Protein AF-A0A1I9NHV8-F1 (afdb_monomer)

Structure (mmCIF, N/CA/C/O backbone):
data_AF-A0A1I9NHV8-F1
#
_entry.id   AF-A0A1I9NHV8-F1
#
loop_
_atom_site.group_PDB
_atom_site.id
_atom_site.type_symbol
_atom_site.label_atom_id
_atom_site.label_alt_id
_atom_site.label_comp_id
_atom_site.label_asym_id
_atom_site.label_entity_id
_atom_site.label_seq_id
_atom_site.pdbx_PDB_ins_code
_atom_site.Cartn_x
_atom_site.Cartn_y
_atom_site.Cartn_z
_atom_site.occupancy
_atom_site.B_iso_or_equiv
_atom_site.auth_seq_id
_atom_site.auth_comp_id
_atom_site.auth_asym_id
_atom_site.auth_atom_id
_atom_site.pdbx_PDB_model_num
ATOM 1 N N . GLY A 1 1 ? 28.328 -26.849 -12.589 1.00 44.84 1 GLY A N 1
ATOM 2 C CA . GLY A 1 1 ? 27.613 -25.990 -13.541 1.00 44.84 1 GLY A CA 1
ATOM 3 C C . GLY A 1 1 ? 27.416 -24.682 -12.841 1.00 44.84 1 GLY A C 1
ATOM 4 O O . GLY A 1 1 ? 26.556 -24.616 -11.969 1.00 44.84 1 GLY A O 1
ATOM 5 N N . ASP A 1 2 ? 28.302 -23.733 -13.110 1.00 51.06 2 ASP A N 1
ATOM 6 C CA . ASP A 1 2 ? 28.296 -22.443 -12.433 1.00 51.06 2 ASP A CA 1
ATOM 7 C C . ASP A 1 2 ? 27.006 -21.713 -12.785 1.00 51.06 2 ASP A C 1
ATOM 9 O O . ASP A 1 2 ? 26.638 -21.588 -13.952 1.00 51.06 2 ASP A O 1
ATOM 13 N N . LYS A 1 3 ? 26.263 -21.304 -11.756 1.00 58.44 3 LYS A N 1
ATOM 14 C CA . LYS A 1 3 ? 25.125 -20.414 -11.947 1.00 58.44 3 LYS A CA 1
ATOM 15 C C . LYS A 1 3 ? 25.709 -19.053 -12.309 1.00 58.44 3 LYS A C 1
ATOM 17 O O . LYS A 1 3 ? 26.267 -18.389 -11.441 1.00 58.44 3 LYS A O 1
ATOM 22 N N . GLU A 1 4 ? 25.606 -18.659 -13.573 1.00 59.12 4 GLU A N 1
ATOM 23 C CA . GLU A 1 4 ? 25.822 -17.269 -13.965 1.00 59.12 4 GLU A CA 1
ATOM 24 C C . GLU A 1 4 ? 24.755 -16.414 -13.278 1.00 59.12 4 GLU A C 1
ATOM 26 O O . GLU A 1 4 ? 23.557 -16.538 -13.538 1.00 59.12 4 GLU A O 1
ATOM 31 N N .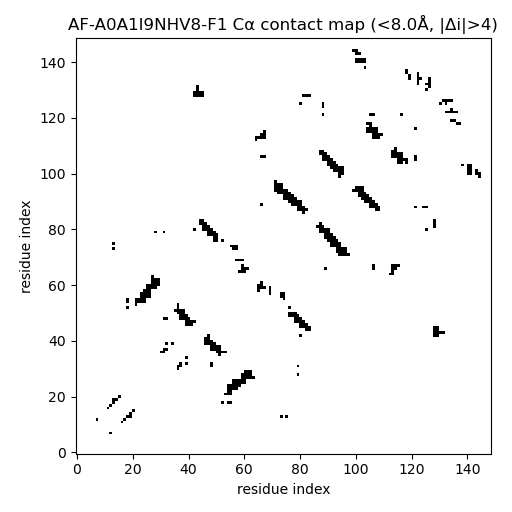 TYR A 1 5 ? 25.193 -15.574 -12.347 1.00 57.69 5 TYR A N 1
ATOM 32 C CA . TYR A 1 5 ? 24.363 -14.525 -11.780 1.00 57.69 5 TYR A CA 1
ATOM 33 C C . TYR A 1 5 ? 24.512 -13.297 -12.675 1.00 57.69 5 TYR A C 1
ATOM 35 O O . TYR A 1 5 ? 25.587 -12.708 -12.745 1.00 57.69 5 TYR A O 1
ATOM 43 N N . SER A 1 6 ? 23.444 -12.918 -13.375 1.00 62.12 6 SER A N 1
ATOM 44 C CA . SER A 1 6 ? 23.404 -11.675 -14.144 1.00 62.12 6 SER A CA 1
ATOM 45 C C . SER A 1 6 ? 22.888 -10.539 -13.266 1.00 62.12 6 SER A C 1
ATOM 47 O O . SER A 1 6 ? 21.762 -10.599 -12.766 1.00 62.12 6 SER A O 1
ATOM 49 N N . GLU A 1 7 ? 23.683 -9.485 -13.108 1.00 62.94 7 GLU A N 1
ATOM 50 C CA . GLU A 1 7 ? 23.204 -8.228 -12.544 1.00 62.94 7 GLU A CA 1
ATOM 51 C C . GLU A 1 7 ? 22.209 -7.579 -13.517 1.00 62.94 7 GLU A C 1
ATOM 53 O O . GLU A 1 7 ? 22.398 -7.585 -14.734 1.00 62.94 7 GLU A O 1
ATOM 58 N N . SER A 1 8 ? 21.103 -7.053 -13.003 1.00 64.69 8 SER A N 1
ATOM 59 C CA . SER A 1 8 ? 20.093 -6.365 -13.807 1.00 64.69 8 SER A CA 1
ATOM 60 C C . SER A 1 8 ? 19.647 -5.110 -13.085 1.00 64.69 8 SER A C 1
ATOM 62 O O . SER A 1 8 ? 19.448 -5.117 -11.870 1.00 64.69 8 SER A O 1
ATOM 64 N N . LYS A 1 9 ? 19.457 -4.029 -13.845 1.00 77.88 9 LYS A N 1
ATOM 65 C CA . LYS A 1 9 ? 18.882 -2.798 -13.303 1.00 77.88 9 LYS A CA 1
ATOM 66 C C . LYS A 1 9 ? 17.484 -3.085 -12.768 1.00 77.88 9 LYS A C 1
ATOM 68 O O . LYS A 1 9 ? 16.738 -3.882 -13.345 1.00 77.88 9 LYS A O 1
ATOM 73 N N . PHE A 1 10 ? 17.118 -2.420 -11.676 1.00 78.25 10 PHE A N 1
ATOM 74 C CA . PHE A 1 10 ? 15.834 -2.655 -11.026 1.00 78.25 10 PHE A CA 1
ATOM 75 C C . PHE A 1 10 ? 14.656 -2.413 -11.978 1.00 78.25 10 PHE A C 1
ATOM 77 O O . PHE A 1 10 ? 13.664 -3.139 -11.969 1.00 78.25 10 PHE A O 1
ATOM 84 N N . GLU A 1 11 ? 14.781 -1.415 -12.849 1.00 75.69 11 GLU A N 1
ATOM 85 C CA . GLU A 1 11 ? 13.777 -1.085 -13.846 1.00 75.69 11 GLU A CA 1
ATOM 86 C C . GLU A 1 11 ? 13.528 -2.237 -14.820 1.00 75.69 11 GLU A C 1
ATOM 88 O O . GLU A 1 11 ? 12.371 -2.481 -15.158 1.00 75.69 11 GLU A O 1
ATOM 93 N N . THR A 1 12 ? 14.582 -2.954 -15.218 1.00 81.69 12 THR A N 1
ATOM 94 C CA . THR A 1 12 ? 14.495 -4.149 -16.065 1.00 81.69 12 THR A CA 1
ATOM 95 C C . THR A 1 12 ? 13.815 -5.284 -15.308 1.00 81.69 12 THR A C 1
ATOM 97 O O . THR A 1 12 ? 12.852 -5.859 -15.806 1.00 81.69 12 THR A O 1
ATOM 100 N N . TYR A 1 13 ? 14.228 -5.553 -14.065 1.00 83.88 13 TYR A N 1
ATOM 101 C CA . TYR A 1 13 ? 13.594 -6.577 -13.224 1.00 83.88 13 TYR A CA 1
ATOM 102 C C . TYR A 1 13 ? 12.087 -6.333 -13.038 1.00 83.88 13 TYR A C 1
ATOM 104 O O . TYR A 1 13 ? 11.277 -7.261 -13.114 1.00 83.88 13 TYR A O 1
ATOM 112 N N . TYR A 1 14 ? 11.697 -5.077 -12.826 1.00 87.50 14 TYR A N 1
ATOM 113 C CA . TYR A 1 14 ? 10.305 -4.696 -12.628 1.00 87.50 14 TYR A CA 1
ATOM 114 C C . TYR A 1 14 ? 9.412 -5.097 -13.811 1.00 87.50 14 TYR A C 1
ATOM 116 O O . TYR A 1 14 ? 8.363 -5.715 -13.619 1.00 87.50 14 TYR A O 1
ATOM 124 N N . ASP A 1 15 ? 9.831 -4.751 -15.029 1.00 86.56 15 ASP A N 1
ATOM 125 C CA . ASP A 1 15 ? 9.030 -4.936 -16.239 1.00 86.56 15 ASP A CA 1
ATOM 126 C C . ASP A 1 15 ? 9.208 -6.335 -16.860 1.00 86.56 15 ASP A C 1
ATOM 128 O O . ASP A 1 15 ? 8.247 -6.905 -17.378 1.00 86.56 15 ASP A O 1
ATOM 132 N N . GLU A 1 16 ? 10.400 -6.928 -16.768 1.00 87.31 16 GLU A N 1
ATOM 133 C CA . GLU A 1 16 ? 10.732 -8.192 -17.440 1.00 87.31 16 GLU A CA 1
ATOM 134 C C . GLU A 1 16 ? 10.619 -9.432 -16.552 1.00 87.31 16 GLU A C 1
ATOM 136 O O . GLU A 1 16 ? 10.584 -10.547 -17.077 1.00 87.31 16 GLU A O 1
ATOM 141 N N . VAL A 1 17 ? 10.538 -9.265 -15.228 1.00 85.81 17 VAL A N 1
ATOM 142 C CA . VAL A 1 17 ? 10.431 -10.382 -14.279 1.00 85.81 17 VAL A CA 1
ATOM 143 C C . VAL A 1 17 ? 9.173 -10.251 -13.429 1.00 85.81 17 VAL A C 1
ATOM 145 O O . VAL A 1 17 ? 8.280 -11.089 -13.534 1.00 85.81 17 VAL A O 1
ATOM 148 N N . LEU A 1 18 ? 9.057 -9.191 -12.622 1.00 85.56 18 LEU A N 1
ATOM 149 C CA . LEU A 1 18 ? 7.967 -9.059 -11.647 1.00 85.56 18 LEU A CA 1
ATOM 150 C C . LEU A 1 18 ? 6.590 -8.899 -12.315 1.00 85.56 18 LEU A C 1
ATOM 152 O O . LEU A 1 18 ? 5.616 -9.557 -11.929 1.00 85.56 18 LEU A O 1
ATOM 156 N N . PHE A 1 19 ? 6.512 -8.040 -13.334 1.00 91.38 19 PHE A N 1
ATOM 157 C CA . PHE A 1 19 ? 5.280 -7.745 -14.068 1.00 91.38 19 PHE A CA 1
ATOM 158 C C . PHE A 1 19 ? 5.332 -8.143 -15.546 1.00 91.38 19 PHE A C 1
ATOM 160 O O . PHE A 1 19 ? 4.571 -7.611 -16.357 1.00 91.38 19 PHE A O 1
ATOM 167 N N . LYS A 1 20 ? 6.177 -9.120 -15.898 1.00 92.62 20 LYS A N 1
ATOM 168 C CA . LYS A 1 20 ? 6.313 -9.598 -17.278 1.00 92.62 20 LYS A CA 1
ATOM 169 C C . LYS A 1 20 ? 4.957 -9.960 -17.884 1.00 92.62 20 LYS A C 1
ATOM 171 O O . LYS A 1 20 ? 4.236 -10.801 -17.352 1.00 92.62 20 LYS A O 1
ATOM 176 N N . GLY A 1 21 ? 4.618 -9.325 -19.006 1.00 92.69 21 GLY A N 1
ATOM 177 C CA . GLY A 1 21 ? 3.370 -9.574 -19.738 1.00 92.69 21 GLY A CA 1
ATOM 178 C C . GLY A 1 21 ? 2.094 -9.097 -19.032 1.00 92.69 21 GLY A C 1
ATOM 179 O O . GLY A 1 21 ? 1.002 -9.312 -19.553 1.00 92.69 21 GLY A O 1
ATOM 180 N N . LYS A 1 22 ? 2.198 -8.439 -17.870 1.00 94.44 22 LYS A N 1
ATOM 181 C CA . LYS A 1 22 ? 1.045 -7.919 -17.13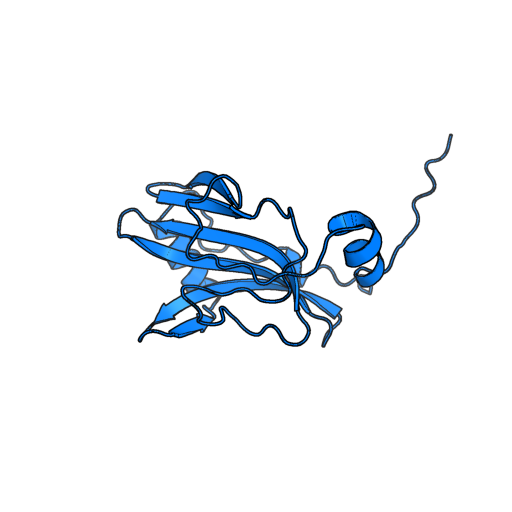2 1.00 94.44 22 LYS A CA 1
ATOM 182 C C . LYS A 1 22 ? 0.697 -6.509 -17.603 1.00 94.44 22 LYS A C 1
ATOM 184 O O . LYS A 1 22 ? 1.554 -5.639 -17.733 1.00 94.44 22 LYS A O 1
ATOM 189 N N . SER A 1 23 ? -0.592 -6.262 -17.810 1.00 94.38 23 SER A N 1
ATOM 190 C CA . SER A 1 23 ? -1.110 -4.934 -18.153 1.00 94.38 23 SER A CA 1
ATOM 191 C C . SER A 1 23 ? -1.008 -3.967 -16.971 1.00 94.38 23 SER A C 1
ATOM 193 O O . SER A 1 23 ? -1.249 -4.372 -15.830 1.00 94.38 23 SER A O 1
ATOM 195 N N . ALA A 1 24 ? -0.753 -2.689 -17.251 1.00 94.62 24 ALA A N 1
ATOM 196 C CA . ALA A 1 24 ? -0.866 -1.627 -16.257 1.00 94.62 24 ALA A CA 1
ATOM 197 C C . ALA A 1 24 ? -2.343 -1.316 -15.956 1.00 94.62 24 ALA A C 1
ATOM 199 O O . ALA A 1 24 ? -3.126 -1.120 -16.885 1.00 94.62 24 ALA A O 1
ATOM 200 N N . LYS A 1 25 ? -2.728 -1.281 -14.676 1.00 95.62 25 LYS A N 1
ATOM 201 C CA . LYS A 1 25 ? -4.090 -0.950 -14.221 1.00 95.62 25 LYS A CA 1
ATOM 202 C C . LYS A 1 25 ? -4.048 -0.181 -12.904 1.00 95.62 25 LYS A C 1
ATOM 204 O O . LYS A 1 25 ? -3.107 -0.326 -12.126 1.00 95.62 25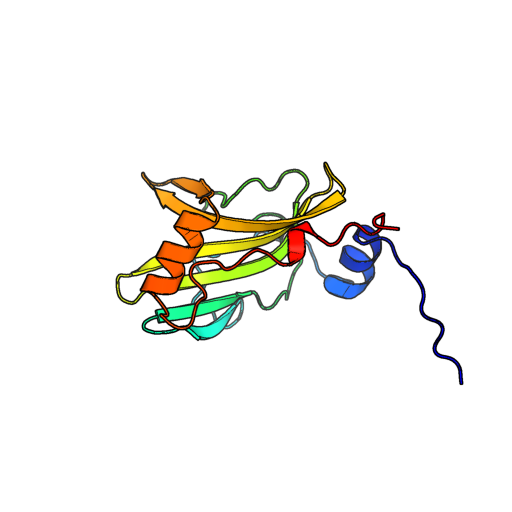 LYS A O 1
ATOM 209 N N . GLU A 1 26 ? -5.086 0.599 -12.639 1.00 96.00 26 GLU A N 1
ATOM 210 C CA . GLU A 1 26 ? -5.282 1.215 -11.328 1.00 96.00 26 GLU A CA 1
ATOM 211 C C . GLU A 1 26 ? -5.688 0.143 -10.309 1.00 96.00 26 GLU A C 1
ATOM 213 O O . GLU A 1 26 ? -6.521 -0.719 -10.599 1.00 96.00 26 GLU A O 1
ATOM 218 N N . LEU A 1 27 ? -5.092 0.190 -9.118 1.00 97.19 27 LEU A N 1
ATOM 219 C CA . LEU A 1 27 ? -5.446 -0.674 -7.998 1.00 97.19 27 LEU A CA 1
ATOM 220 C C . LEU A 1 27 ? -6.287 0.113 -6.994 1.00 97.19 27 LEU A C 1
ATOM 222 O O . LEU A 1 27 ? -5.781 1.031 -6.354 1.00 97.19 27 LEU A O 1
ATOM 226 N N . ASP A 1 28 ? -7.548 -0.277 -6.825 1.00 97.38 28 ASP A N 1
ATOM 227 C CA . ASP A 1 28 ? -8.422 0.252 -5.777 1.00 97.38 28 ASP A CA 1
ATOM 228 C C . ASP A 1 28 ? -8.309 -0.609 -4.512 1.00 97.38 28 ASP A C 1
ATOM 230 O O . ASP A 1 28 ? -8.918 -1.674 -4.404 1.00 97.38 28 ASP A O 1
ATOM 234 N N . VAL A 1 29 ? -7.506 -0.150 -3.553 1.00 97.69 29 VAL A N 1
ATOM 235 C CA . VAL A 1 29 ? -7.275 -0.820 -2.270 1.00 97.69 29 VAL A CA 1
ATOM 236 C C . VAL A 1 29 ? -8.466 -0.731 -1.324 1.00 97.69 29 VAL A C 1
ATOM 238 O O . VAL A 1 29 ? -8.442 -1.402 -0.301 1.00 97.69 29 VAL A O 1
ATOM 241 N N . SER A 1 30 ? -9.529 0.022 -1.641 1.00 97.25 30 SER A N 1
ATOM 242 C CA . SER A 1 30 ? -10.784 -0.071 -0.874 1.00 97.25 30 SER A CA 1
ATOM 243 C C . SER A 1 30 ? -11.452 -1.442 -1.024 1.00 97.25 30 SER A C 1
ATOM 245 O O . SER A 1 30 ? -12.174 -1.884 -0.137 1.00 97.25 30 SER A O 1
ATOM 247 N N . LYS A 1 31 ? -11.119 -2.171 -2.097 1.00 97.81 31 LYS A N 1
ATOM 248 C CA . LYS A 1 31 ? -11.552 -3.548 -2.362 1.00 97.81 31 LYS A CA 1
ATOM 249 C C . LYS A 1 31 ? -10.633 -4.588 -1.718 1.00 97.81 31 LYS A C 1
ATOM 251 O O . LYS A 1 31 ? -10.484 -5.683 -2.248 1.00 97.81 31 LYS A O 1
ATOM 256 N N . PHE A 1 32 ? -9.987 -4.261 -0.598 1.00 97.81 32 PHE A N 1
ATOM 257 C CA . PHE A 1 32 ? -9.023 -5.148 0.065 1.00 97.81 32 PHE A CA 1
ATOM 258 C C . PHE A 1 32 ? -9.615 -6.507 0.476 1.00 97.81 32 PHE A C 1
ATOM 260 O O . PHE A 1 32 ? -8.872 -7.471 0.629 1.00 97.81 32 PHE A O 1
ATOM 267 N N . GLU A 1 33 ? -10.938 -6.603 0.631 1.00 97.44 33 GLU A N 1
ATOM 268 C CA . GLU A 1 33 ? -11.632 -7.861 0.932 1.00 97.44 33 GLU A CA 1
ATOM 269 C C . GLU A 1 33 ? -11.906 -8.726 -0.304 1.00 97.44 33 GLU A C 1
ATOM 271 O O . GLU A 1 33 ? -12.299 -9.879 -0.144 1.00 97.44 33 GLU A O 1
ATOM 276 N N . ASP A 1 34 ? -11.693 -8.213 -1.523 1.00 97.88 34 ASP A N 1
ATOM 277 C CA . ASP A 1 34 ? -11.854 -8.985 -2.754 1.00 97.88 34 ASP A CA 1
ATOM 278 C C . ASP A 1 34 ? -10.738 -10.042 -2.852 1.00 97.88 34 ASP A C 1
ATOM 280 O O . ASP A 1 34 ? -9.570 -9.700 -3.098 1.00 97.88 34 ASP A O 1
ATOM 284 N N . PRO A 1 35 ? -11.062 -11.341 -2.704 1.00 97.19 35 PRO A N 1
ATOM 285 C CA . PRO A 1 35 ? -10.064 -12.396 -2.742 1.00 97.19 35 PRO A CA 1
ATOM 286 C C . PRO A 1 35 ? -9.486 -12.597 -4.146 1.00 97.19 35 PRO A C 1
ATOM 288 O O . PRO A 1 35 ? -8.480 -13.291 -4.278 1.00 97.19 35 PRO A O 1
ATOM 291 N N . ALA A 1 36 ? -10.073 -12.026 -5.204 1.00 96.56 36 ALA A N 1
ATOM 292 C CA . ALA A 1 36 ? -9.455 -12.006 -6.526 1.00 96.56 36 ALA A CA 1
ATOM 293 C C . ALA A 1 36 ? -8.279 -11.019 -6.596 1.00 96.56 36 ALA A C 1
ATOM 295 O O . ALA A 1 36 ? -7.407 -11.183 -7.439 1.00 96.56 36 ALA A O 1
ATOM 296 N N . LEU A 1 37 ? -8.229 -10.023 -5.705 1.00 97.00 37 LEU A N 1
ATOM 297 C CA . LEU A 1 37 ? -7.205 -8.978 -5.702 1.00 97.00 37 LEU A CA 1
ATOM 298 C C . LEU A 1 37 ? -6.193 -9.139 -4.563 1.00 97.00 37 LEU A C 1
ATOM 300 O O . LEU A 1 37 ? -5.008 -8.862 -4.755 1.00 97.00 37 LEU A O 1
ATOM 304 N N . PHE A 1 38 ? -6.632 -9.595 -3.388 1.00 98.50 38 PHE A N 1
ATOM 305 C CA . PHE A 1 38 ? -5.806 -9.629 -2.182 1.00 98.50 38 PHE A CA 1
ATOM 306 C C . PHE A 1 38 ? -5.775 -11.007 -1.526 1.00 98.50 38 PHE A C 1
ATOM 308 O O . PHE A 1 38 ? -6.721 -11.791 -1.583 1.00 98.50 38 PHE A O 1
ATOM 315 N N . THR A 1 39 ? -4.661 -11.292 -0.859 1.00 98.19 39 THR A N 1
ATOM 316 C CA . THR A 1 39 ? -4.540 -12.397 0.092 1.00 98.19 39 THR A CA 1
ATOM 317 C C . THR A 1 39 ? -4.648 -11.832 1.501 1.00 98.19 39 THR A C 1
ATOM 319 O O . THR A 1 39 ? -3.865 -10.960 1.879 1.00 98.19 39 THR A O 1
ATOM 322 N N . SER A 1 40 ? -5.602 -12.330 2.286 1.00 98.12 40 SER A N 1
ATOM 323 C CA . SER A 1 40 ? -5.769 -11.939 3.686 1.00 98.12 40 SER A CA 1
ATOM 324 C C . SER A 1 40 ? -4.960 -12.833 4.622 1.00 98.12 40 SER A C 1
ATOM 326 O O . SER A 1 40 ? -4.928 -14.050 4.441 1.00 98.12 40 SER A O 1
ATOM 328 N N . ALA A 1 41 ? -4.407 -12.257 5.681 1.00 98.00 41 ALA A N 1
ATOM 329 C CA . ALA A 1 41 ? -3.834 -12.986 6.803 1.00 98.00 41 ALA A CA 1
ATOM 330 C C . ALA A 1 41 ? -4.142 -12.265 8.121 1.00 98.00 41 ALA A C 1
ATOM 332 O O . ALA A 1 41 ? -4.413 -11.062 8.139 1.00 98.00 41 ALA A O 1
ATOM 333 N N . ASN A 1 42 ? -4.083 -12.997 9.232 1.00 97.44 42 ASN A N 1
ATOM 334 C CA . ASN A 1 42 ? -4.206 -12.393 10.556 1.00 97.44 42 ASN A CA 1
ATOM 335 C C . ASN A 1 42 ? -3.023 -11.449 10.820 1.00 97.44 42 ASN A C 1
ATOM 337 O O . ASN A 1 42 ? -1.900 -11.697 10.364 1.00 97.44 42 ASN A O 1
ATOM 341 N N . PHE A 1 43 ? -3.294 -10.368 11.546 1.00 96.94 43 PHE A N 1
ATOM 342 C CA . PHE A 1 43 ? -2.295 -9.395 11.979 1.00 96.94 43 PHE A CA 1
ATOM 343 C C . PHE A 1 43 ? -2.696 -8.857 13.353 1.00 96.94 43 PHE A C 1
ATOM 345 O O . PHE A 1 43 ? -3.558 -7.984 13.450 1.00 96.94 43 PHE A O 1
ATOM 352 N N . GLY A 1 44 ? -2.133 -9.445 14.412 1.00 95.75 44 GLY A N 1
ATOM 353 C CA . GLY A 1 44 ? -2.553 -9.198 15.789 1.00 95.75 44 GLY A CA 1
ATOM 354 C C . GLY A 1 44 ? -4.059 -9.366 15.986 1.00 95.75 44 GLY A C 1
ATOM 355 O O . GLY A 1 44 ? -4.622 -10.428 15.726 1.00 95.75 44 GLY A O 1
ATOM 356 N N . THR A 1 45 ? -4.712 -8.291 16.426 1.00 94.12 45 THR A N 1
ATOM 357 C CA . THR A 1 45 ? -6.173 -8.219 16.615 1.00 94.12 45 THR A CA 1
ATOM 358 C C . THR A 1 45 ? -6.949 -7.899 15.332 1.00 94.12 45 THR A C 1
ATOM 360 O O . THR A 1 45 ? -8.178 -7.923 15.335 1.00 94.12 45 THR A O 1
ATOM 363 N N . GLY A 1 46 ? -6.246 -7.576 14.246 1.00 95.19 46 GLY A N 1
ATOM 364 C CA . GLY A 1 46 ? -6.801 -7.191 12.956 1.00 95.19 46 GLY A CA 1
ATOM 365 C C . GLY A 1 46 ? -6.412 -8.140 11.819 1.00 95.19 46 GLY A C 1
ATOM 366 O O . GLY A 1 46 ? -6.115 -9.324 12.011 1.00 95.19 46 GLY A O 1
ATOM 367 N N . LYS A 1 47 ? -6.418 -7.606 10.596 1.00 97.81 47 LYS A N 1
ATOM 368 C CA . LYS A 1 47 ? -6.050 -8.326 9.370 1.00 97.81 47 LYS A CA 1
ATOM 369 C C . LYS A 1 47 ? -5.088 -7.515 8.514 1.00 97.81 47 LYS A C 1
ATOM 371 O O . LYS A 1 47 ? -5.151 -6.289 8.475 1.00 97.81 47 LYS A O 1
ATOM 376 N N . LYS A 1 48 ? -4.234 -8.223 7.780 1.00 97.94 48 LYS A N 1
ATOM 377 C CA . LYS A 1 48 ? -3.420 -7.679 6.690 1.00 97.94 48 LYS A CA 1
ATOM 378 C C . LYS A 1 48 ? -3.895 -8.256 5.362 1.00 97.94 48 LYS A C 1
ATOM 380 O O . LYS A 1 48 ? -4.167 -9.452 5.272 1.00 97.94 48 LYS A O 1
ATOM 385 N N . TYR A 1 49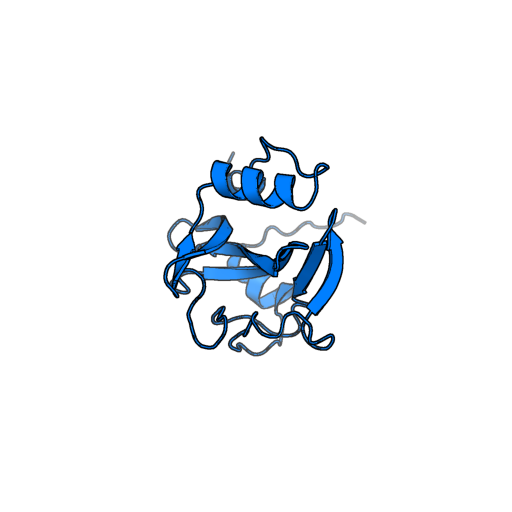 ? -3.961 -7.414 4.344 1.00 98.62 49 TYR A N 1
ATOM 386 C CA . TYR A 1 49 ? -4.373 -7.766 2.991 1.00 98.62 49 TYR A CA 1
ATOM 387 C C . TYR A 1 49 ? -3.260 -7.374 2.031 1.00 98.62 49 TYR A C 1
ATOM 389 O O . TYR A 1 49 ? -2.944 -6.195 1.902 1.00 98.62 49 TYR A O 1
ATOM 397 N N . THR A 1 50 ? -2.652 -8.354 1.374 1.00 98.31 50 THR A N 1
ATOM 398 C CA . THR A 1 50 ? -1.525 -8.144 0.457 1.00 98.31 50 THR A CA 1
ATOM 399 C C . THR A 1 50 ? -1.992 -8.332 -0.977 1.00 98.31 50 THR A C 1
ATOM 401 O O . THR A 1 50 ? -2.601 -9.356 -1.293 1.00 98.31 50 THR A O 1
ATOM 404 N N . PHE A 1 51 ? -1.726 -7.352 -1.842 1.00 97.69 51 PHE A N 1
ATOM 405 C CA . PHE A 1 51 ? -2.094 -7.424 -3.254 1.00 97.69 51 PHE A CA 1
ATOM 406 C C . PHE A 1 51 ? -1.410 -8.620 -3.932 1.00 97.69 51 PHE A C 1
ATOM 408 O O . PHE A 1 51 ? -0.208 -8.834 -3.781 1.00 97.69 51 PHE A O 1
ATOM 415 N N . LYS A 1 52 ? -2.163 -9.392 -4.721 1.00 95.81 52 LYS A N 1
ATOM 416 C CA . LYS A 1 52 ? -1.672 -10.609 -5.394 1.00 95.81 52 LYS A CA 1
ATOM 417 C C . LYS A 1 52 ? -0.727 -10.346 -6.564 1.00 95.81 52 LYS A C 1
ATOM 419 O O . LYS A 1 52 ? -0.102 -11.272 -7.073 1.00 95.81 52 LYS A O 1
ATOM 424 N N . LYS A 1 53 ? -0.573 -9.079 -6.965 1.00 93.56 53 LYS A N 1
ATOM 425 C CA . LYS A 1 53 ? 0.303 -8.658 -8.071 1.00 93.56 53 LYS A CA 1
ATOM 426 C C . LYS A 1 53 ? -0.142 -9.221 -9.418 1.00 93.56 53 LYS A C 1
ATOM 428 O O . LYS A 1 53 ? 0.679 -9.347 -10.321 1.00 93.56 53 LYS A O 1
ATOM 433 N N . ASP A 1 54 ? -1.430 -9.513 -9.591 1.00 92.25 54 ASP A N 1
ATOM 434 C CA . ASP A 1 54 ? -1.987 -10.069 -10.836 1.00 92.25 54 ASP A CA 1
ATOM 435 C C . ASP A 1 54 ? -1.920 -9.089 -12.022 1.00 92.25 54 ASP A C 1
ATOM 437 O O . ASP A 1 54 ? -1.991 -9.489 -13.183 1.00 92.25 54 ASP A O 1
ATOM 441 N N . PHE A 1 55 ? -1.704 -7.802 -11.750 1.00 95.00 55 PHE A N 1
ATOM 442 C CA . PHE A 1 55 ? -1.437 -6.766 -12.744 1.00 95.00 55 PHE A CA 1
ATOM 443 C C . PHE A 1 55 ? -0.426 -5.743 -12.217 1.00 95.00 55 PHE A C 1
ATOM 445 O O . PHE A 1 55 ? -0.188 -5.676 -11.013 1.00 95.00 55 PHE A O 1
ATOM 452 N N . LYS A 1 56 ? 0.142 -4.930 -13.115 1.00 95.00 56 LYS A N 1
ATOM 453 C CA . LYS A 1 56 ? 1.077 -3.845 -12.780 1.00 95.00 56 LYS A CA 1
ATOM 454 C C . LYS A 1 56 ? 0.300 -2.622 -12.271 1.00 95.00 56 LYS A C 1
ATOM 456 O O . LYS A 1 56 ? -0.437 -2.036 -13.068 1.00 95.00 56 LYS A O 1
ATOM 461 N N . PRO A 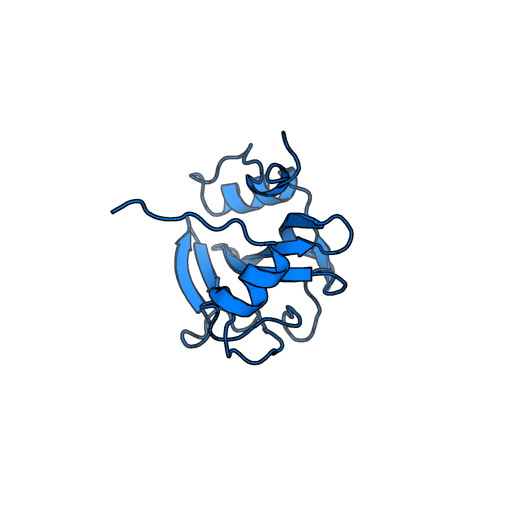1 57 ? 0.428 -2.202 -11.001 1.00 95.06 57 PRO A N 1
ATOM 462 C CA . PRO A 1 57 ? -0.286 -1.024 -10.520 1.00 95.06 57 PRO A CA 1
ATOM 463 C C . PRO A 1 57 ? 0.275 0.241 -11.178 1.00 95.06 57 PRO A C 1
ATOM 465 O O . PRO A 1 57 ? 1.461 0.537 -11.040 1.00 95.06 57 PRO A O 1
ATOM 468 N N . SER A 1 58 ? -0.559 0.990 -11.898 1.00 93.62 58 SER A N 1
ATOM 469 C CA . SER A 1 58 ? -0.206 2.326 -12.405 1.00 93.62 58 SER A CA 1
ATOM 470 C C . SER A 1 58 ? -0.447 3.412 -11.358 1.00 93.62 58 SER A C 1
ATOM 472 O O . SER A 1 58 ? 0.270 4.409 -11.317 1.00 93.62 58 SER A O 1
ATOM 474 N N . LYS A 1 59 ? -1.460 3.207 -10.511 1.00 95.50 59 LYS A N 1
ATOM 475 C CA . LYS A 1 59 ? -1.849 4.058 -9.387 1.00 95.50 59 LYS A CA 1
ATOM 476 C C . LYS A 1 59 ? -2.450 3.202 -8.285 1.00 95.50 59 LYS A C 1
ATOM 478 O O . LYS A 1 59 ? -3.036 2.156 -8.572 1.00 95.50 59 LYS A O 1
ATOM 483 N N . VAL A 1 60 ? -2.354 3.685 -7.052 1.00 97.12 60 VAL A N 1
ATOM 484 C CA . VAL A 1 60 ? -3.056 3.109 -5.906 1.00 97.12 60 VAL A CA 1
ATOM 485 C C . VAL A 1 60 ? -4.110 4.100 -5.436 1.00 97.12 60 VAL A C 1
ATOM 487 O O . VAL A 1 60 ? -3.802 5.254 -5.141 1.00 97.12 60 VAL A O 1
ATOM 490 N N . LEU A 1 61 ? -5.358 3.649 -5.404 1.00 96.56 61 LEU A N 1
ATOM 491 C CA . LEU A 1 61 ? -6.526 4.429 -5.027 1.00 96.56 61 LEU A CA 1
ATOM 492 C C . LEU A 1 61 ? -7.216 3.780 -3.834 1.00 96.56 61 LEU A C 1
ATOM 494 O O . LEU A 1 61 ? -7.199 2.565 -3.703 1.00 96.56 61 LEU A O 1
ATOM 498 N N . PHE A 1 62 ? -7.900 4.565 -3.020 1.00 95.81 62 PHE A N 1
ATOM 499 C CA . PHE A 1 62 ? -8.888 4.077 -2.069 1.00 95.81 62 PHE A CA 1
ATOM 500 C C . PHE A 1 62 ? -10.154 4.902 -2.281 1.00 95.81 62 PHE A C 1
ATOM 502 O O . PHE A 1 62 ? -10.125 6.117 -2.085 1.00 95.81 62 PHE A O 1
ATOM 509 N N . GLU A 1 63 ? -11.238 4.276 -2.742 1.00 93.56 63 GLU A N 1
ATOM 510 C CA . GLU A 1 63 ? -12.500 4.970 -3.049 1.00 93.56 63 GLU A CA 1
ATOM 511 C C . GLU A 1 63 ? -12.285 6.195 -3.963 1.00 93.56 63 GLU A C 1
ATOM 513 O O . GLU A 1 63 ? -12.742 7.305 -3.691 1.00 93.56 63 GLU A O 1
ATOM 518 N N . LYS A 1 64 ? -11.551 5.991 -5.068 1.00 90.62 64 LYS A N 1
ATOM 519 C CA . LYS A 1 64 ? -11.168 7.015 -6.068 1.00 90.62 64 LYS A CA 1
ATOM 520 C C . LYS A 1 64 ? -10.169 8.080 -5.596 1.00 90.62 64 LYS A C 1
ATOM 522 O O . LYS A 1 64 ? -9.822 8.957 -6.383 1.00 90.62 64 LYS A O 1
ATOM 527 N N . LYS A 1 65 ? -9.676 8.019 -4.359 1.00 93.50 65 LYS A N 1
ATOM 528 C CA . LYS A 1 65 ? -8.658 8.949 -3.852 1.00 93.50 65 LYS A CA 1
ATOM 529 C C . LYS A 1 65 ? -7.282 8.335 -3.961 1.00 93.50 65 LYS A C 1
ATOM 531 O O . LYS A 1 65 ? -7.091 7.198 -3.547 1.00 93.50 65 LYS A O 1
ATOM 536 N N . GLU A 1 66 ? -6.326 9.089 -4.486 1.00 94.25 66 GLU A N 1
ATOM 537 C CA . GLU A 1 66 ? -4.946 8.621 -4.584 1.00 94.25 66 GLU A CA 1
ATOM 538 C C . GLU A 1 66 ? -4.353 8.388 -3.189 1.00 94.25 66 GLU A C 1
ATOM 540 O O . GLU A 1 66 ? -4.461 9.229 -2.293 1.00 94.25 66 GLU A O 1
ATOM 545 N N . VAL A 1 67 ? -3.726 7.225 -3.017 1.00 95.81 67 VAL A N 1
ATOM 546 C CA . VAL A 1 67 ? -2.903 6.915 -1.852 1.00 95.81 67 VAL A CA 1
ATOM 547 C C . VAL A 1 67 ? -1.451 7.152 -2.248 1.00 95.81 67 VAL A C 1
ATOM 549 O O . VAL A 1 67 ? -0.894 6.452 -3.096 1.00 95.81 67 VAL A O 1
ATOM 552 N N . GLY A 1 68 ? -0.834 8.162 -1.639 1.00 90.19 68 GLY A N 1
ATOM 553 C CA . GLY A 1 68 ? 0.526 8.573 -1.973 1.00 90.19 68 GLY A CA 1
ATOM 554 C C . GLY A 1 68 ? 0.633 9.322 -3.297 1.00 90.19 68 GLY A C 1
ATOM 555 O O . GLY A 1 68 ? -0.327 9.914 -3.782 1.00 90.19 68 GLY A O 1
ATOM 556 N N . LYS A 1 69 ? 1.851 9.363 -3.846 1.00 79.12 69 LYS A N 1
ATOM 557 C CA . LYS A 1 69 ? 2.164 10.091 -5.080 1.00 79.12 69 LYS A CA 1
ATOM 558 C C . LYS A 1 69 ? 2.578 9.088 -6.159 1.00 79.12 69 LYS A C 1
ATOM 560 O O . LYS A 1 69 ? 3.638 8.484 -6.011 1.00 79.12 69 LYS A O 1
ATOM 565 N N . PRO A 1 70 ? 1.791 8.912 -7.233 1.00 74.31 70 PRO A N 1
ATOM 566 C CA . PRO A 1 70 ? 2.095 7.923 -8.270 1.00 74.31 70 PRO A CA 1
ATOM 567 C C . PRO A 1 70 ? 3.265 8.339 -9.172 1.00 74.31 70 PRO A C 1
ATOM 569 O O . PRO A 1 70 ? 3.892 7.497 -9.813 1.00 74.31 70 PRO A O 1
ATOM 572 N N . ASN A 1 71 ? 3.580 9.637 -9.233 1.00 80.62 71 ASN A N 1
ATOM 573 C CA . ASN A 1 71 ? 4.649 10.147 -10.085 1.00 80.62 71 ASN A CA 1
ATOM 574 C C . ASN A 1 71 ? 5.987 9.521 -9.681 1.00 80.62 71 ASN A C 1
ATOM 576 O O . ASN A 1 71 ? 6.391 9.617 -8.522 1.00 80.62 71 ASN A O 1
ATOM 580 N N . ASN A 1 72 ? 6.677 8.917 -10.651 1.00 83.88 72 ASN A N 1
ATOM 581 C CA . ASN A 1 72 ? 7.958 8.230 -10.467 1.00 83.88 72 ASN A CA 1
ATOM 582 C C . ASN A 1 72 ? 7.904 6.984 -9.560 1.00 83.88 72 ASN A C 1
ATOM 584 O O . ASN A 1 72 ? 8.955 6.515 -9.134 1.00 83.88 72 ASN A O 1
ATOM 588 N N . ALA A 1 73 ? 6.724 6.427 -9.261 1.00 90.88 73 ALA A N 1
ATOM 589 C CA . ALA A 1 73 ? 6.595 5.219 -8.446 1.00 90.88 73 ALA A CA 1
ATOM 590 C C . ALA A 1 73 ? 6.365 3.966 -9.308 1.00 90.88 73 ALA A C 1
ATOM 592 O O . ALA A 1 73 ? 5.386 3.864 -10.046 1.00 90.88 73 ALA A O 1
ATOM 593 N N . LYS A 1 74 ? 7.249 2.973 -9.175 1.00 92.62 74 LYS A N 1
ATOM 594 C CA . LYS A 1 74 ? 7.048 1.604 -9.672 1.00 92.62 74 LYS A CA 1
ATOM 595 C C . LYS A 1 74 ? 6.657 0.698 -8.496 1.00 92.62 74 LYS A C 1
ATOM 597 O O . LYS A 1 74 ? 7.532 0.235 -7.766 1.00 92.62 74 LYS A O 1
ATOM 602 N N . TYR A 1 75 ? 5.355 0.475 -8.286 1.00 93.75 75 TYR A N 1
ATOM 603 C CA . TYR A 1 75 ? 4.822 -0.269 -7.130 1.00 93.75 75 TYR A CA 1
ATOM 604 C C . TYR A 1 75 ? 5.162 -1.761 -7.167 1.00 93.75 75 TYR A C 1
ATOM 606 O O . TYR A 1 75 ? 4.868 -2.442 -8.149 1.00 93.75 75 TYR A O 1
ATOM 614 N N . LEU A 1 76 ? 5.744 -2.251 -6.077 1.00 91.69 76 LEU A N 1
ATOM 615 C CA . LEU A 1 76 ? 6.236 -3.614 -5.863 1.00 91.69 76 LEU A CA 1
ATOM 616 C C . LEU A 1 76 ? 5.328 -4.419 -4.963 1.00 91.69 76 LEU A C 1
ATOM 618 O O . LEU A 1 76 ? 5.139 -5.613 -5.194 1.00 91.69 76 LEU A O 1
ATOM 622 N N . ASP A 1 77 ? 4.800 -3.771 -3.936 1.00 93.56 77 ASP A N 1
ATOM 623 C CA . ASP A 1 77 ? 3.825 -4.349 -3.039 1.00 93.56 77 ASP A CA 1
ATOM 624 C C . ASP A 1 77 ? 2.861 -3.281 -2.544 1.00 93.56 77 ASP A C 1
ATOM 626 O O . ASP A 1 77 ? 3.197 -2.098 -2.445 1.00 93.56 77 ASP A O 1
ATOM 630 N N . VAL A 1 78 ? 1.644 -3.722 -2.257 1.00 97.25 78 VAL A N 1
ATOM 631 C CA . VAL A 1 78 ? 0.584 -2.878 -1.719 1.00 97.25 78 VAL A CA 1
ATOM 632 C C . VAL A 1 78 ? -0.127 -3.683 -0.648 1.00 97.25 78 VAL A C 1
ATOM 634 O O . VAL A 1 78 ? -0.675 -4.754 -0.924 1.00 97.25 78 VAL A O 1
ATOM 637 N N . VAL A 1 79 ? -0.098 -3.171 0.579 1.00 98.12 79 VAL A N 1
ATOM 638 C CA . VAL A 1 79 ? -0.653 -3.853 1.749 1.00 98.12 79 VAL A CA 1
ATOM 639 C C . VAL A 1 79 ? -1.649 -2.946 2.451 1.00 98.12 79 VAL A C 1
ATOM 641 O O . VAL A 1 79 ? -1.372 -1.771 2.675 1.00 98.12 79 VAL A O 1
ATOM 644 N N . VAL A 1 80 ? -2.797 -3.497 2.835 1.00 98.50 80 VAL A N 1
ATOM 645 C CA . VAL A 1 80 ? -3.780 -2.826 3.689 1.00 98.50 80 VAL A CA 1
ATOM 646 C C . VAL A 1 80 ? -3.815 -3.533 5.035 1.00 98.50 80 VAL A C 1
ATOM 648 O O . VAL A 1 80 ? -4.118 -4.722 5.111 1.00 98.50 80 VAL A O 1
ATOM 651 N N . PHE A 1 81 ? -3.512 -2.806 6.100 1.00 98.38 81 PHE A N 1
ATOM 652 C CA . PHE A 1 81 ? -3.715 -3.246 7.474 1.00 98.38 81 PHE A CA 1
ATOM 653 C C . PHE A 1 81 ? -5.048 -2.698 7.963 1.00 98.38 81 PHE A C 1
ATOM 655 O O . PHE A 1 81 ? -5.333 -1.516 7.772 1.00 98.38 81 PHE A O 1
ATOM 662 N N . VAL A 1 82 ? -5.860 -3.547 8.585 1.00 97.69 82 VAL A N 1
ATOM 663 C CA . VAL A 1 82 ? -7.160 -3.181 9.149 1.00 97.69 82 VAL A CA 1
ATOM 664 C C . VAL A 1 82 ? -7.186 -3.619 10.605 1.00 97.69 82 VAL A C 1
ATOM 666 O O . VAL A 1 82 ? -7.149 -4.817 10.890 1.00 97.69 82 VAL A O 1
ATOM 669 N N . GLY A 1 83 ? -7.233 -2.648 11.515 1.00 95.38 83 GLY A N 1
ATOM 670 C CA . GLY A 1 83 ? -7.377 -2.886 12.947 1.00 95.38 83 GLY A CA 1
ATOM 671 C C . GLY A 1 83 ? -8.790 -3.336 13.320 1.00 95.38 83 GLY A C 1
ATOM 672 O O . GLY A 1 83 ? -9.746 -3.146 12.566 1.00 95.38 83 GLY A O 1
ATOM 673 N N . SER A 1 84 ? -8.937 -3.897 14.520 1.00 92.31 84 SER A N 1
ATOM 674 C CA . SER A 1 84 ? -10.243 -4.248 15.100 1.00 92.31 84 SER A CA 1
ATOM 675 C C . SER A 1 84 ? -11.151 -3.027 15.316 1.00 92.31 84 SER A C 1
ATOM 677 O O . SER A 1 84 ? -12.372 -3.149 15.287 1.00 92.31 84 SER A O 1
ATOM 679 N N . ASP A 1 85 ? -10.567 -1.832 15.440 1.00 91.31 85 ASP A N 1
ATOM 680 C CA . ASP A 1 85 ? -11.256 -0.538 15.491 1.00 91.31 85 ASP A CA 1
ATOM 681 C C . ASP A 1 85 ? -11.582 0.043 14.099 1.00 91.31 85 ASP A C 1
ATOM 683 O O . ASP A 1 85 ? -11.943 1.212 13.975 1.00 91.31 85 ASP A O 1
ATOM 687 N N . SER A 1 86 ? -11.455 -0.762 13.037 1.00 90.81 86 SER A N 1
ATOM 688 C CA . SER A 1 86 ? -11.654 -0.382 11.631 1.00 90.81 86 SER A CA 1
ATOM 689 C C . SER A 1 86 ? -10.684 0.670 11.080 1.00 90.81 86 SER A C 1
ATOM 691 O O . SER A 1 86 ? -10.831 1.059 9.909 1.00 90.81 86 SER A O 1
ATOM 693 N N . LYS A 1 87 ? -9.673 1.100 11.855 1.00 94.00 87 LYS A N 1
ATOM 694 C CA . LYS A 1 87 ? -8.602 1.961 11.342 1.00 94.00 87 LYS A CA 1
ATOM 695 C C . LYS A 1 87 ? -7.798 1.218 10.293 1.00 94.00 87 LYS A C 1
ATOM 697 O O . LYS A 1 87 ? -7.522 0.025 10.423 1.00 94.00 87 LYS A O 1
ATOM 702 N N . LYS A 1 88 ? -7.415 1.950 9.251 1.00 97.12 88 LYS A N 1
ATOM 703 C CA . LYS A 1 88 ? -6.690 1.405 8.108 1.00 97.12 88 LYS A CA 1
ATOM 704 C C . LYS A 1 88 ? -5.350 2.094 7.965 1.00 97.12 88 LYS A C 1
ATOM 706 O O . LYS A 1 88 ? -5.273 3.317 8.055 1.00 97.12 88 LYS A O 1
ATOM 711 N N . VAL A 1 89 ? -4.328 1.297 7.696 1.00 98.12 89 VAL A N 1
ATOM 712 C CA . VAL A 1 89 ? -3.014 1.773 7.267 1.00 98.12 89 VAL A CA 1
ATOM 713 C C . VAL A 1 89 ? -2.721 1.128 5.924 1.00 98.12 89 VAL A C 1
ATOM 715 O O . VAL A 1 89 ? -2.822 -0.090 5.790 1.00 98.12 89 VAL A O 1
ATOM 718 N N . VAL A 1 90 ? -2.370 1.930 4.925 1.00 98.31 90 VAL A N 1
ATOM 719 C CA . VAL A 1 90 ? -1.924 1.420 3.623 1.00 98.31 90 VAL A CA 1
ATOM 720 C C . VAL A 1 90 ? -0.411 1.533 3.560 1.00 98.31 90 VAL A C 1
ATOM 722 O O . VAL A 1 90 ? 0.127 2.621 3.750 1.00 98.31 90 VAL A O 1
ATOM 725 N N . ARG A 1 91 ? 0.273 0.424 3.284 1.00 97.31 91 ARG A N 1
ATOM 726 C CA . ARG A 1 91 ? 1.710 0.401 3.007 1.00 97.31 91 ARG A CA 1
ATOM 727 C C . ARG A 1 91 ? 1.945 0.260 1.512 1.00 97.31 91 ARG A C 1
ATOM 729 O O . ARG A 1 91 ? 1.374 -0.629 0.878 1.00 97.31 91 ARG A O 1
ATOM 736 N N . LEU A 1 92 ? 2.787 1.134 0.973 1.00 96.38 92 LEU A N 1
ATOM 737 C CA . LEU A 1 92 ? 3.235 1.110 -0.411 1.00 96.38 92 LEU A CA 1
ATOM 738 C C . LEU A 1 92 ? 4.731 0.814 -0.443 1.00 96.38 92 LEU A C 1
ATOM 740 O O . LEU A 1 92 ? 5.533 1.607 0.054 1.00 96.38 92 LEU A O 1
ATOM 744 N N . ASP A 1 93 ? 5.089 -0.281 -1.103 1.00 93.44 93 ASP A N 1
ATOM 745 C CA . ASP A 1 93 ? 6.475 -0.642 -1.374 1.00 93.44 93 ASP A CA 1
ATOM 746 C C . ASP A 1 93 ? 6.707 -0.335 -2.856 1.00 93.44 93 ASP A C 1
ATOM 748 O O . ASP A 1 93 ? 6.025 -0.892 -3.719 1.00 93.44 93 ASP A O 1
ATOM 752 N N . TYR A 1 94 ? 7.610 0.583 -3.192 1.00 92.12 94 TYR A N 1
ATOM 753 C CA . TYR A 1 94 ? 7.814 1.012 -4.579 1.00 92.12 94 TYR A CA 1
ATOM 754 C C . TYR A 1 94 ? 9.252 1.423 -4.856 1.00 92.12 94 TYR A C 1
ATOM 756 O O . TYR A 1 94 ? 9.957 1.910 -3.982 1.00 92.12 94 TYR A O 1
ATOM 764 N N . PHE A 1 95 ? 9.684 1.278 -6.102 1.00 90.75 95 PHE A N 1
ATOM 765 C CA . PHE A 1 95 ? 10.909 1.911 -6.571 1.00 90.75 95 PHE A CA 1
ATOM 766 C C . PHE A 1 95 ? 10.611 3.331 -7.037 1.00 90.75 95 PHE A C 1
ATOM 768 O O . PHE A 1 95 ? 9.759 3.535 -7.906 1.00 90.75 95 PHE A O 1
ATOM 775 N N . TYR A 1 96 ? 11.292 4.308 -6.445 1.00 89.62 96 TYR A N 1
ATOM 776 C CA . TYR A 1 96 ? 11.179 5.709 -6.806 1.00 89.62 96 TYR A CA 1
ATOM 777 C C . TYR A 1 96 ? 12.224 6.064 -7.861 1.00 89.62 96 TYR A C 1
ATOM 779 O O . TYR A 1 96 ? 13.416 6.149 -7.577 1.00 89.62 96 TYR A O 1
ATOM 787 N N . THR A 1 97 ? 11.782 6.314 -9.090 1.00 87.38 97 THR A N 1
ATOM 788 C CA . THR A 1 97 ? 12.683 6.578 -10.222 1.00 87.38 97 THR A CA 1
ATOM 789 C C . THR A 1 97 ? 13.363 7.946 -10.147 1.00 87.38 97 THR A C 1
ATOM 791 O O . THR A 1 97 ? 14.262 8.214 -10.933 1.00 87.38 97 THR A O 1
ATOM 794 N N . GLY A 1 98 ? 12.944 8.827 -9.230 1.00 87.31 98 GLY A N 1
ATOM 795 C CA . GLY A 1 98 ? 13.555 10.147 -9.057 1.00 87.31 98 GLY A CA 1
ATOM 796 C C . GLY A 1 98 ? 14.893 10.124 -8.311 1.00 87.31 98 GLY A C 1
ATOM 797 O O . GLY A 1 98 ? 15.723 10.992 -8.554 1.00 87.31 98 GLY A O 1
ATOM 798 N N . ASP A 1 99 ? 15.107 9.153 -7.418 1.00 86.94 99 ASP A N 1
ATOM 799 C CA . ASP A 1 99 ? 16.381 8.959 -6.701 1.00 86.94 99 ASP A CA 1
ATOM 800 C C . ASP A 1 99 ? 16.940 7.530 -6.824 1.00 86.94 99 ASP A C 1
ATOM 802 O O . ASP A 1 99 ? 17.944 7.203 -6.192 1.00 86.94 99 ASP A O 1
ATOM 806 N N . SER A 1 100 ? 16.299 6.697 -7.650 1.00 86.19 100 SER A N 1
ATOM 807 C CA . SER A 1 100 ? 16.623 5.289 -7.890 1.00 86.19 100 SER A CA 1
ATOM 808 C C . SER A 1 100 ? 16.699 4.446 -6.615 1.00 86.19 100 SER A C 1
ATOM 810 O O . SER A 1 100 ? 17.532 3.543 -6.509 1.00 86.19 100 SER A O 1
ATOM 812 N N . ARG A 1 101 ? 15.828 4.724 -5.636 1.00 84.25 101 ARG A N 1
ATOM 813 C CA . ARG A 1 101 ? 15.742 3.955 -4.389 1.00 84.25 101 ARG A CA 1
ATOM 814 C C . ARG A 1 101 ? 14.411 3.266 -4.247 1.00 84.25 101 ARG A C 1
ATOM 816 O O . ARG A 1 101 ? 13.356 3.775 -4.624 1.00 84.25 101 ARG A O 1
ATOM 823 N N . LEU A 1 102 ? 14.465 2.113 -3.607 1.00 87.31 102 LEU A N 1
ATOM 824 C CA . LEU A 1 102 ? 13.273 1.490 -3.091 1.00 87.31 102 LEU A CA 1
ATOM 825 C C . LEU A 1 102 ? 12.772 2.293 -1.876 1.00 87.31 102 LEU A C 1
ATOM 827 O O . LEU A 1 102 ? 13.550 2.795 -1.066 1.00 87.31 102 LEU A O 1
ATOM 831 N N . LYS A 1 103 ? 11.457 2.417 -1.756 1.00 90.12 103 LYS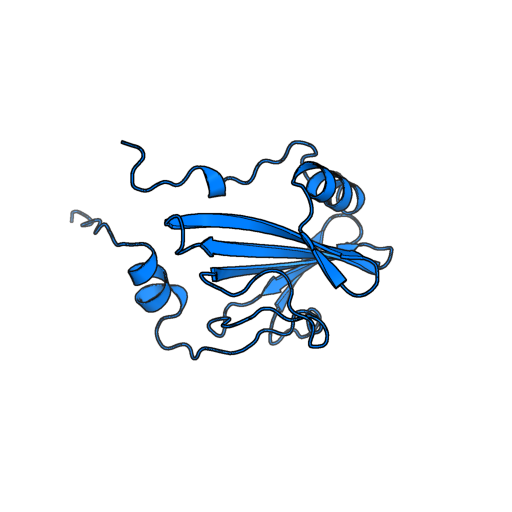 A N 1
ATOM 832 C CA . LYS A 1 103 ? 10.753 3.121 -0.691 1.00 90.12 103 LYS A CA 1
ATOM 833 C C . LYS A 1 103 ? 9.713 2.182 -0.103 1.00 90.12 103 LYS A C 1
ATOM 835 O O . LYS A 1 103 ? 9.059 1.438 -0.830 1.00 90.12 103 LYS A O 1
ATOM 840 N N . GLU A 1 104 ? 9.545 2.274 1.202 1.00 94.00 104 GLU A N 1
ATOM 841 C CA . GLU A 1 104 ? 8.430 1.691 1.932 1.00 94.00 104 GLU A CA 1
ATOM 842 C C . GLU A 1 104 ? 7.778 2.837 2.699 1.00 94.00 104 GLU A C 1
ATOM 844 O O . GLU A 1 104 ? 8.428 3.495 3.515 1.00 94.00 104 GLU A O 1
ATOM 849 N N . THR A 1 105 ? 6.527 3.145 2.377 1.00 94.62 105 THR A N 1
ATOM 850 C CA . THR A 1 105 ? 5.807 4.263 2.989 1.00 94.62 105 THR A CA 1
ATOM 851 C C . THR A 1 105 ? 4.438 3.828 3.469 1.00 94.62 105 THR A C 1
ATOM 853 O O . THR A 1 105 ? 3.823 2.913 2.927 1.00 94.62 105 THR A O 1
ATOM 856 N N . TYR A 1 106 ? 3.966 4.500 4.511 1.00 96.81 106 TYR A N 1
ATOM 857 C CA . TYR A 1 106 ? 2.721 4.189 5.195 1.00 96.81 106 TYR A CA 1
ATOM 858 C C . TYR A 1 106 ? 1.787 5.383 5.097 1.00 96.81 106 TYR A C 1
ATOM 860 O O . TYR A 1 106 ? 2.237 6.527 5.154 1.00 96.81 106 TYR A O 1
ATOM 868 N N . PHE A 1 107 ? 0.496 5.121 4.953 1.00 98.12 107 PHE A N 1
ATOM 869 C CA . PHE A 1 107 ? -0.528 6.144 4.826 1.00 98.12 107 PHE A CA 1
ATOM 870 C C . PHE A 1 107 ? -1.695 5.843 5.749 1.00 98.12 107 PHE A C 1
ATOM 872 O O . PHE A 1 107 ? -2.114 4.694 5.886 1.00 98.12 107 PHE A O 1
ATOM 879 N N . GLU A 1 108 ? -2.254 6.903 6.312 1.00 97.19 108 GLU A N 1
ATOM 880 C CA . GLU A 1 108 ? -3.494 6.882 7.078 1.00 97.19 108 GLU A CA 1
ATOM 881 C C . GLU A 1 108 ? -4.496 7.862 6.467 1.00 97.19 108 GLU A C 1
ATOM 883 O O . GLU A 1 108 ? -4.114 8.837 5.813 1.00 97.19 108 GLU A O 1
ATOM 888 N N . LEU A 1 109 ? -5.783 7.611 6.689 1.00 94.75 109 LEU A N 1
ATOM 889 C CA . LEU A 1 109 ? -6.840 8.526 6.282 1.00 94.75 109 LEU A CA 1
ATOM 890 C C . LEU A 1 109 ? -7.057 9.577 7.381 1.00 94.75 109 LEU A C 1
ATOM 892 O O . LEU A 1 109 ? -7.456 9.242 8.495 1.00 94.75 109 LEU A O 1
ATOM 896 N N . LYS A 1 110 ? -6.823 10.849 7.054 1.00 92.81 110 LYS A N 1
ATOM 897 C CA . LYS A 1 110 ? -7.058 12.017 7.914 1.00 92.81 110 LYS A CA 1
ATOM 898 C C . LYS A 1 110 ? -7.831 13.065 7.133 1.00 92.81 110 LYS A C 1
ATOM 900 O O . LYS A 1 110 ? -7.444 13.386 6.013 1.00 92.81 110 LYS A O 1
ATOM 905 N N . ASP A 1 111 ? -8.917 13.575 7.711 1.00 91.12 111 ASP A N 1
ATOM 906 C CA . ASP A 1 111 ? -9.773 14.595 7.088 1.00 91.12 111 ASP A CA 1
ATOM 907 C C . ASP A 1 111 ? -10.091 14.274 5.622 1.00 91.12 111 ASP A C 1
ATOM 909 O O . ASP A 1 111 ? -9.917 15.090 4.716 1.00 91.12 111 ASP A O 1
ATOM 913 N N . ASP A 1 112 ? -10.506 13.025 5.398 1.00 89.25 112 ASP A N 1
ATOM 914 C CA . ASP A 1 112 ? -10.911 12.508 4.095 1.00 89.25 112 ASP A CA 1
ATOM 915 C C . ASP A 1 112 ? -9.782 12.386 3.042 1.00 89.25 112 ASP A C 1
ATOM 917 O O . ASP A 1 112 ? -10.048 12.122 1.865 1.00 89.25 112 ASP A O 1
ATOM 921 N N . LYS A 1 113 ? -8.513 12.524 3.460 1.00 93.19 113 LYS A N 1
ATOM 922 C CA . LYS A 1 113 ? -7.307 12.450 2.618 1.00 93.19 113 LYS A CA 1
ATOM 923 C C . LYS A 1 113 ? -6.304 11.425 3.138 1.00 93.19 113 LYS A C 1
ATOM 925 O O . LYS A 1 113 ? -6.083 11.305 4.339 1.00 93.19 113 LYS A O 1
ATOM 930 N N . TRP A 1 114 ? -5.649 10.714 2.224 1.00 96.00 114 TRP A N 1
ATOM 931 C CA . TRP A 1 114 ? -4.546 9.824 2.579 1.00 96.00 114 TRP A CA 1
ATOM 932 C C . TRP A 1 114 ? -3.271 10.629 2.791 1.00 96.00 114 TRP A C 1
ATOM 934 O O . TRP A 1 114 ? -2.743 11.245 1.865 1.00 96.00 114 TRP A O 1
ATOM 944 N N . VAL A 1 115 ? -2.785 10.627 4.026 1.00 96.44 115 VAL A N 1
ATOM 945 C CA . VAL A 1 115 ? -1.599 11.368 4.448 1.00 96.44 115 VAL A CA 1
ATOM 946 C C . VAL A 1 115 ? -0.482 10.378 4.729 1.00 96.44 115 VAL A C 1
ATOM 948 O O . VAL A 1 115 ? -0.694 9.364 5.390 1.00 96.44 115 VAL A O 1
ATOM 951 N N . GLN A 1 116 ? 0.711 10.668 4.208 1.00 96.31 116 G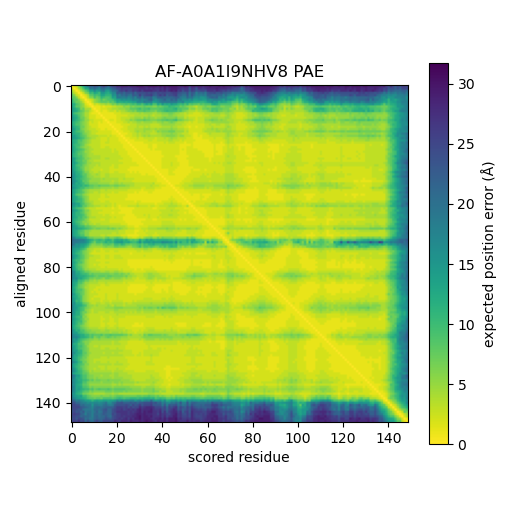LN A N 1
ATOM 952 C CA . GLN A 1 116 ? 1.893 9.865 4.496 1.00 96.31 116 GLN A CA 1
ATOM 953 C C . GLN A 1 116 ? 2.256 9.998 5.978 1.00 96.31 116 GLN A C 1
ATOM 955 O O . GLN A 1 116 ? 2.417 11.106 6.488 1.00 96.31 116 GLN A O 1
ATOM 960 N N . MET A 1 117 ? 2.407 8.864 6.648 1.00 96.38 117 MET A N 1
ATOM 961 C CA . MET A 1 117 ? 2.814 8.771 8.043 1.00 96.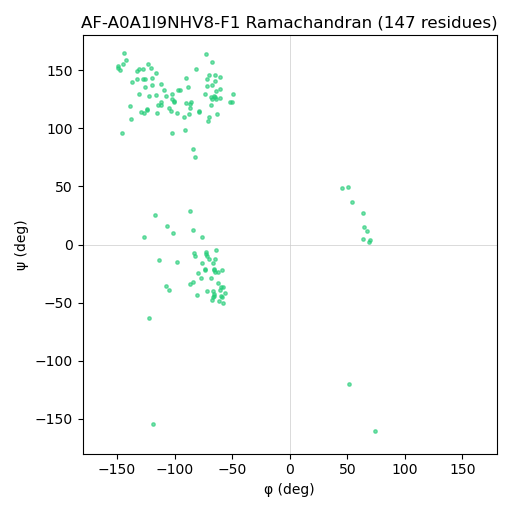38 117 MET A CA 1
ATOM 962 C C . MET A 1 117 ? 4.334 8.891 8.166 1.00 96.38 117 MET A C 1
ATOM 964 O O . MET A 1 117 ? 5.085 8.470 7.279 1.00 96.38 117 MET A O 1
ATOM 968 N N . SER A 1 118 ? 4.802 9.407 9.304 1.00 95.19 118 SER A N 1
ATOM 969 C CA . SER A 1 118 ? 6.184 9.169 9.715 1.00 95.19 118 SER A CA 1
ATOM 970 C C . SER A 1 118 ? 6.372 7.685 10.060 1.00 95.19 118 SER A C 1
ATOM 972 O O . SER A 1 118 ? 5.412 7.000 10.421 1.00 95.19 118 SER A O 1
ATOM 974 N N . GLN A 1 119 ? 7.606 7.176 10.000 1.00 93.88 119 GLN A N 1
ATOM 975 C CA . GLN A 1 119 ? 7.864 5.785 10.392 1.00 93.88 119 GLN A CA 1
ATOM 976 C C . GLN A 1 119 ? 7.468 5.516 11.852 1.00 93.88 119 GLN A C 1
ATOM 978 O O . GLN A 1 119 ? 6.948 4.449 12.165 1.00 93.88 119 GLN A O 1
ATOM 983 N N . ALA A 1 120 ? 7.678 6.489 12.743 1.00 95.19 120 ALA A N 1
ATOM 984 C CA . ALA A 1 120 ? 7.315 6.367 14.152 1.00 95.19 120 ALA A CA 1
ATOM 985 C C . ALA A 1 120 ? 5.793 6.262 14.343 1.00 95.19 120 ALA A C 1
ATOM 987 O O . ALA A 1 120 ? 5.328 5.417 15.108 1.00 95.19 120 ALA A O 1
ATOM 988 N N . ASP A 1 121 ? 5.016 7.069 13.614 1.00 96.25 121 ASP A N 1
ATOM 989 C CA . ASP A 1 121 ? 3.551 7.008 13.663 1.00 96.25 121 ASP A CA 1
ATOM 990 C C . ASP A 1 121 ? 3.027 5.695 13.077 1.00 96.25 121 ASP A C 1
ATOM 992 O O . ASP A 1 121 ? 2.118 5.087 13.643 1.00 96.25 121 ASP A O 1
ATOM 996 N N . ALA A 1 122 ? 3.628 5.227 11.977 1.00 96.75 122 ALA A N 1
ATOM 997 C CA . ALA A 1 122 ? 3.294 3.942 11.374 1.00 96.75 122 ALA A CA 1
ATOM 998 C C . ALA A 1 122 ? 3.562 2.783 12.342 1.00 96.75 122 ALA A C 1
ATOM 1000 O O . ALA A 1 122 ? 2.670 1.971 12.576 1.00 96.75 122 ALA A O 1
ATOM 1001 N N . ASN A 1 123 ? 4.739 2.742 12.975 1.00 96.50 123 ASN A N 1
ATOM 1002 C CA . ASN A 1 123 ? 5.060 1.725 13.977 1.00 96.50 123 ASN A CA 1
ATOM 1003 C C . ASN A 1 123 ? 4.085 1.776 15.152 1.00 96.50 123 ASN A C 1
ATOM 1005 O O . ASN A 1 123 ? 3.571 0.741 15.556 1.00 96.50 123 ASN A O 1
ATOM 1009 N N . LYS A 1 124 ? 3.765 2.969 15.665 1.00 95.75 124 LYS A N 1
ATOM 1010 C CA . LYS A 1 124 ? 2.781 3.126 16.742 1.00 95.75 124 LYS A CA 1
ATOM 1011 C C . LYS A 1 124 ? 1.411 2.569 16.347 1.00 95.75 124 LYS A C 1
ATOM 1013 O O . LYS A 1 124 ? 0.792 1.867 17.144 1.00 95.75 124 LYS A O 1
ATOM 1018 N N . ALA A 1 125 ? 0.937 2.871 15.138 1.00 95.38 125 ALA A N 1
ATOM 1019 C CA . ALA A 1 125 ? -0.341 2.372 14.641 1.00 95.38 125 ALA A CA 1
ATOM 1020 C C . ALA A 1 125 ? -0.327 0.847 14.447 1.00 95.38 125 ALA A C 1
ATOM 1022 O O . ALA A 1 125 ? -1.263 0.172 14.867 1.00 95.38 125 ALA A O 1
ATOM 1023 N N . LEU A 1 126 ? 0.738 0.296 13.863 1.00 96.94 126 LEU A N 1
ATOM 1024 C CA . LEU A 1 126 ? 0.859 -1.138 13.596 1.00 96.94 126 LEU A CA 1
ATOM 1025 C C . LEU A 1 126 ? 1.071 -1.954 14.874 1.00 96.94 126 LEU A C 1
ATOM 1027 O O . LEU A 1 126 ? 0.417 -2.978 15.026 1.00 96.94 126 LEU A O 1
ATOM 1031 N N . THR A 1 127 ? 1.872 -1.474 15.830 1.00 96.00 127 THR A N 1
ATOM 1032 C CA . THR A 1 127 ? 2.021 -2.095 17.159 1.00 96.00 127 THR A CA 1
ATOM 1033 C C . THR A 1 127 ? 0.704 -2.090 17.941 1.00 96.00 127 THR A C 1
ATOM 1035 O O . THR A 1 127 ? 0.431 -3.021 18.694 1.00 96.00 127 THR A O 1
ATOM 1038 N N . ALA A 1 128 ? -0.145 -1.071 17.756 1.00 93.94 128 ALA A N 1
ATOM 1039 C CA . ALA A 1 128 ? -1.478 -1.054 18.360 1.00 93.94 128 ALA A CA 1
ATOM 1040 C C . ALA A 1 128 ? -2.422 -2.111 17.753 1.00 93.94 128 ALA A C 1
ATOM 1042 O O . ALA A 1 128 ? -3.319 -2.588 18.444 1.00 93.94 128 ALA A O 1
ATOM 1043 N N . MET A 1 129 ? -2.227 -2.487 16.483 1.00 95.50 129 MET A N 1
ATOM 1044 C CA . MET A 1 129 ? -2.978 -3.575 15.842 1.00 95.50 129 MET A CA 1
ATOM 1045 C C . MET A 1 129 ? -2.411 -4.950 16.216 1.00 95.50 129 MET A C 1
ATOM 1047 O O . MET A 1 129 ? -3.176 -5.868 16.522 1.00 95.50 129 MET A O 1
ATOM 1051 N N . ASP A 1 130 ? -1.084 -5.073 16.204 1.00 96.44 130 ASP A N 1
ATOM 1052 C CA . ASP A 1 130 ? -0.318 -6.281 16.491 1.00 96.44 130 ASP A CA 1
ATOM 1053 C C . ASP A 1 130 ? 0.903 -5.953 17.354 1.00 96.44 130 ASP A C 1
ATOM 1055 O O . ASP A 1 130 ? 1.886 -5.393 16.870 1.00 96.44 130 ASP A O 1
ATOM 1059 N N . SER A 1 131 ? 0.875 -6.344 18.629 1.00 94.62 131 SER A N 1
ATOM 1060 C CA . SER A 1 131 ? 1.975 -6.088 19.565 1.00 94.62 131 SER A CA 1
ATOM 1061 C C . SER A 1 131 ? 3.277 -6.809 19.200 1.00 94.62 131 SER A C 1
ATOM 1063 O O . SER A 1 131 ? 4.323 -6.466 19.749 1.00 94.62 131 SER A O 1
ATOM 1065 N N . ALA A 1 132 ? 3.241 -7.771 18.269 1.00 95.31 132 ALA A N 1
ATOM 1066 C CA . ALA A 1 132 ? 4.439 -8.385 17.705 1.00 95.31 132 ALA A CA 1
ATOM 1067 C C . ALA A 1 132 ? 5.151 -7.484 16.677 1.00 95.31 132 ALA A C 1
ATOM 1069 O O . ALA A 1 132 ? 6.309 -7.743 16.343 1.00 95.31 132 ALA A O 1
ATOM 1070 N N . TRP A 1 133 ? 4.494 -6.433 16.165 1.00 94.44 133 TRP A N 1
ATOM 1071 C CA . TRP A 1 133 ? 5.141 -5.454 15.293 1.00 94.44 133 TRP A CA 1
ATOM 1072 C C . TRP A 1 133 ? 6.184 -4.640 16.078 1.00 94.44 133 TRP A C 1
ATOM 1074 O O . TRP A 1 133 ? 5.822 -4.013 17.082 1.00 94.44 133 TRP A O 1
ATOM 1084 N N . PRO A 1 134 ? 7.453 -4.577 15.627 1.00 92.00 134 PRO A N 1
ATOM 1085 C CA . PRO A 1 134 ? 8.490 -3.840 16.339 1.00 92.00 134 PRO A CA 1
ATOM 1086 C C . PRO A 1 134 ? 8.201 -2.336 16.358 1.00 92.00 134 PRO A C 1
ATOM 1088 O O . PRO A 1 134 ? 8.034 -1.701 15.314 1.00 92.00 134 PRO A O 1
ATOM 1091 N N . SER A 1 135 ? 8.199 -1.741 17.548 1.00 89.88 135 SER A N 1
ATOM 1092 C CA . SER A 1 135 ? 7.965 -0.302 17.724 1.00 89.88 135 SER A CA 1
ATOM 1093 C C . SER A 1 135 ? 9.069 0.564 17.101 1.00 89.88 135 SER A C 1
ATOM 1095 O O . SER A 1 135 ? 8.832 1.714 16.728 1.00 89.88 135 SER A O 1
ATOM 1097 N N . ASP A 1 136 ? 10.264 0.004 16.929 1.00 90.94 136 ASP A N 1
ATOM 1098 C CA . ASP A 1 136 ? 11.430 0.624 16.308 1.00 90.94 136 ASP A CA 1
ATOM 1099 C C . ASP A 1 136 ? 11.728 0.072 14.906 1.00 90.94 136 ASP A C 1
ATOM 1101 O O . ASP A 1 136 ? 12.822 0.301 14.384 1.00 90.94 136 ASP A O 1
ATOM 1105 N N . TYR A 1 137 ? 10.764 -0.622 14.281 1.00 92.06 137 TYR A N 1
ATOM 1106 C CA . TYR A 1 137 ? 10.915 -1.143 12.927 1.00 92.06 137 TYR A CA 1
ATOM 1107 C C . TYR A 1 137 ? 11.422 -0.047 11.981 1.00 92.06 137 TYR A C 1
ATOM 1109 O O . TYR A 1 137 ? 10.881 1.064 11.923 1.00 92.06 137 TYR A O 1
ATOM 1117 N N . LYS A 1 138 ? 12.473 -0.382 11.232 1.00 86.31 138 LYS A N 1
ATOM 1118 C CA . LYS A 1 138 ? 13.050 0.467 10.193 1.00 86.31 138 LYS A CA 1
ATOM 1119 C C . LYS A 1 138 ? 12.872 -0.240 8.858 1.00 86.31 138 LYS A C 1
ATOM 1121 O O . LYS A 1 138 ? 13.310 -1.390 8.755 1.00 86.31 138 LYS A O 1
ATOM 1126 N N . PRO A 1 139 ? 12.320 0.433 7.837 1.00 79.19 139 PRO A N 1
ATOM 1127 C CA . PRO A 1 139 ? 12.274 -0.110 6.497 1.00 79.19 139 PRO A CA 1
ATOM 1128 C C . PRO A 1 139 ? 13.650 -0.598 6.064 1.00 79.19 139 PRO A C 1
ATOM 1130 O O . PRO A 1 139 ? 14.629 0.151 6.051 1.00 79.19 139 PRO A O 1
ATOM 1133 N N . VAL A 1 140 ? 13.725 -1.873 5.698 1.00 63.47 140 VAL A N 1
ATOM 1134 C CA . VAL A 1 140 ? 14.957 -2.500 5.181 1.00 63.47 140 VAL A CA 1
ATOM 1135 C C . VAL A 1 140 ? 15.349 -1.887 3.827 1.00 63.47 140 VAL A C 1
ATOM 1137 O O . VAL A 1 140 ? 16.497 -1.923 3.393 1.00 63.47 140 VAL A O 1
ATOM 1140 N N . VAL A 1 141 ? 14.363 -1.278 3.183 1.00 55.31 141 VAL A N 1
ATOM 1141 C CA . VAL A 1 141 ? 14.329 -0.899 1.785 1.00 55.31 141 VAL A CA 1
ATOM 1142 C C . VAL A 1 141 ? 15.096 0.406 1.491 1.00 55.31 141 VAL A C 1
ATOM 1144 O O . VAL A 1 141 ? 15.654 0.548 0.407 1.00 55.31 141 VAL A O 1
ATOM 1147 N N . ASP A 1 142 ? 15.263 1.295 2.478 1.00 49.22 142 ASP A N 1
ATOM 1148 C CA . ASP A 1 142 ? 16.027 2.555 2.339 1.00 49.22 142 ASP A CA 1
ATOM 1149 C C . ASP A 1 142 ? 17.563 2.346 2.364 1.00 49.22 142 ASP A C 1
ATOM 1151 O O . ASP A 1 142 ? 18.340 3.300 2.388 1.00 49.22 142 ASP A O 1
ATOM 1155 N N . LYS A 1 143 ? 18.027 1.084 2.374 1.00 41.81 143 LYS A N 1
ATOM 1156 C CA . LYS A 1 143 ? 19.453 0.704 2.407 1.00 41.81 143 LYS A CA 1
ATOM 1157 C C . LYS A 1 143 ? 19.956 -0.005 1.149 1.00 41.81 143 LYS A C 1
ATOM 1159 O O . LYS A 1 143 ? 21.168 -0.113 0.979 1.00 41.81 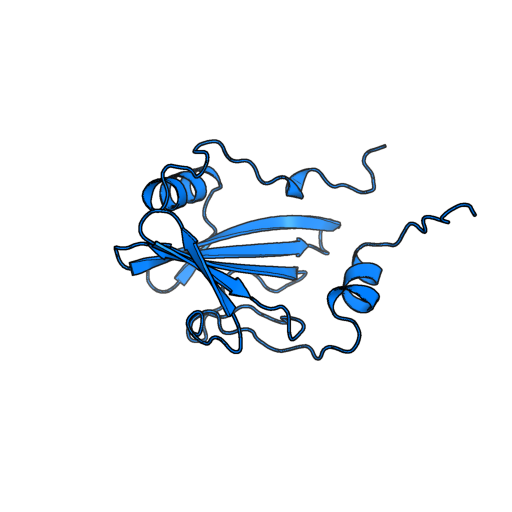143 LYS A O 1
ATOM 1164 N N . PHE A 1 144 ? 19.075 -0.471 0.262 1.00 41.62 144 PHE A N 1
ATOM 1165 C CA . PHE A 1 144 ? 19.499 -1.064 -1.008 1.00 41.62 144 PHE A CA 1
ATOM 1166 C C . PHE A 1 144 ? 19.736 0.041 -2.038 1.00 41.62 144 PHE A C 1
ATOM 1168 O O . PHE A 1 144 ? 18.887 0.351 -2.868 1.00 41.62 144 PHE A O 1
ATOM 1175 N N . SER A 1 145 ? 20.919 0.645 -1.960 1.00 38.59 145 SER A N 1
ATOM 1176 C CA . SER A 1 145 ? 21.535 1.279 -3.117 1.00 38.59 145 SER A CA 1
ATOM 1177 C C . SER A 1 145 ? 22.329 0.199 -3.858 1.00 38.59 145 SER A C 1
ATOM 1179 O O . SER A 1 145 ? 23.251 -0.352 -3.256 1.00 38.59 145 SER A O 1
ATOM 1181 N N . PRO A 1 146 ? 22.056 -0.100 -5.141 1.00 43.28 146 PRO A N 1
ATOM 1182 C CA . PRO A 1 146 ? 22.980 -0.896 -5.955 1.00 43.28 146 PRO A CA 1
ATOM 1183 C C . PRO A 1 146 ? 24.336 -0.189 -6.168 1.00 43.28 146 PRO A C 1
ATOM 1185 O O . PRO A 1 146 ? 25.249 -0.776 -6.731 1.00 43.28 146 PRO A O 1
ATOM 1188 N N . LEU A 1 147 ? 24.488 1.056 -5.696 1.00 38.41 147 LEU A N 1
ATOM 1189 C CA . LEU A 1 147 ? 25.740 1.819 -5.699 1.00 38.41 147 LEU A CA 1
ATOM 1190 C C . LEU A 1 147 ? 26.449 1.837 -4.333 1.00 38.41 147 LEU A C 1
ATOM 1192 O O . LEU A 1 147 ? 27.361 2.635 -4.145 1.00 38.41 147 LEU A O 1
ATOM 1196 N N . ALA A 1 148 ? 26.024 1.034 -3.352 1.00 34.03 148 ALA A N 1
ATOM 1197 C CA . ALA A 1 148 ? 26.780 0.876 -2.110 1.00 34.03 148 ALA A CA 1
ATOM 1198 C C . ALA A 1 148 ? 27.905 -0.154 -2.311 1.00 34.03 148 ALA A C 1
ATOM 1200 O O . ALA A 1 148 ? 27.796 -1.296 -1.862 1.00 34.03 148 ALA A O 1
ATOM 1201 N N . VAL A 1 149 ? 28.964 0.270 -3.007 1.00 34.25 149 VAL A N 1
ATOM 1202 C CA . VAL A 1 149 ? 30.302 -0.337 -2.968 1.00 34.25 149 VAL A CA 1
ATOM 1203 C C . VAL A 1 149 ? 31.303 0.756 -2.630 1.00 34.25 149 VAL A C 1
ATOM 1205 O O . VAL A 1 149 ? 31.212 1.831 -3.264 1.00 34.25 149 VAL A O 1
#

Radius of gyration: 16.22 Å; Cα contacts (8 Å, |Δi|>4): 273; chains: 1; bounding box: 43×41×39 Å

Mean predicted aligned error: 6.13 Å

Solvent-accessible surface area (backbone atoms only — not comparable to full-atom values): 8548 Å² total; per-residue (Å²): 132,84,80,83,81,78,88,71,58,66,72,54,44,46,53,68,60,74,32,47,95,40,58,74,40,75,39,58,59,67,50,48,82,40,70,93,50,20,49,78,42,84,34,66,71,21,36,35,23,37,53,68,63,85,47,31,49,60,37,46,23,43,86,87,38,61,54,70,72,52,80,54,45,50,62,74,47,45,33,40,38,36,32,76,86,69,50,55,38,40,37,43,30,23,39,31,68,86,80,69,33,38,43,69,48,38,29,35,76,51,95,94,36,55,42,78,47,54,66,62,57,42,21,53,54,45,26,73,28,15,78,85,44,55,67,80,64,69,73,75,41,80,67,59,50,98,74,78,121

Organism: Theileria annulata (NCBI:txid5874)

pLDDT: mean 87.93, std 15.3, range [34.03, 98.62]

Nearest PDB structures (foldseek):
  1v04-assembly1_A  TM=4.103E-01  e=5.825E-01  Homo sapiens
  3srg-assembly1_A  TM=3.625E-01  e=7.824E-01  synthetic construct
  3ebw-assembly1_A  TM=3.152E-01  e=1.589E+00  Periplaneta americana
  2ks4-assembly1_A  TM=2.956E-01  e=4.595E+00  Stichodactyla helianthus

InterPro domains:
  IPR003407 Merozoite antigen [PF02488] (1-149)

Sequence (149 aa):
GDKEYSESKFETYYDEVLFKGKSAKELDVSKFEDPALFTSANFGTGKKYTFKKDFKPSKVLFEKKEVGKPNNAKYLDVVVFVGSDSKKVVRLDYFYTGDSRLKETYFELKDDKWVQMSQADANKALTAMDSAWPSDYKPVVDKFSPLAV

Foldseek 3Di:
DDPDDDDDQVVCCLDCPLADPFAEDAAACLVLVPPVFWDWDDQAQWIKTKGPSNHFYQFYHHPNAGADDSVQWRWDIWMWTQAPVRWIKIWTWTQRNVVRFTDIWIWGQDPNHTDTDDPQVVLVVSCVRHVPRDSPDDPPGRPDDVPPD

Secondary structure (DSSP, 8-state):
---------HHHHIIIIITTTPPEEEEEGGGTT-TTTEEEEEETTEEEEEE--SSEEEEEEETTEE-S--TTEEEEEEEEEE-TT--EEEEEEEEETTTTEEEEEEEEEETTEEEEPPHHHHHHHHHHH-TTS-TT---GGGG--TT--